Protein AF-A0A7C3NTR6-F1 (afdb_monomer)

pLDDT: mean 72.96, std 22.07, range [30.58, 93.62]

Solvent-accessible surface area (backbone atoms only — not comparable to full-atom values): 4835 Å² total; per-residue (Å²): 133,61,70,71,58,52,55,52,51,43,55,51,54,75,74,49,52,68,46,77,46,72,44,78,43,98,88,71,52,76,43,77,44,83,42,58,46,49,68,62,81,88,49,73,46,69,84,74,60,68,83,82,38,81,85,69,71,86,62,88,72,82,81,71,85,74,84,72,87,75,127

Sequence (71 aa):
MNTARKAFILKLLRRHNIMSLATVRPDGFPQVTTVAYANDGLDLYSATAVAACARCASTTGASSIRWSTTR

Structure (mmCIF, N/CA/C/O backbone):
data_AF-A0A7C3NTR6-F1
#
_entry.id   AF-A0A7C3NTR6-F1
#
loop_
_atom_site.group_PDB
_atom_site.id
_atom_site.type_symbol
_atom_site.label_atom_id
_atom_site.label_alt_id
_atom_site.label_comp_id
_atom_site.label_asym_id
_atom_site.label_entity_id
_atom_site.label_seq_id
_atom_site.pdbx_PDB_ins_code
_atom_site.Cartn_x
_atom_site.Cartn_y
_atom_site.Cartn_z
_atom_site.occupancy
_atom_site.B_iso_or_equiv
_atom_site.auth_seq_id
_atom_site.auth_comp_id
_atom_site.auth_asym_id
_atom_site.auth_atom_id
_atom_site.pdbx_PDB_model_num
ATOM 1 N N . MET A 1 1 ? 7.091 2.137 16.528 1.00 60.62 1 MET A N 1
ATOM 2 C CA . MET A 1 1 ? 6.142 3.080 15.883 1.00 60.62 1 MET A CA 1
ATOM 3 C C . MET A 1 1 ? 5.284 3.718 16.970 1.00 60.62 1 MET A C 1
ATOM 5 O O . MET 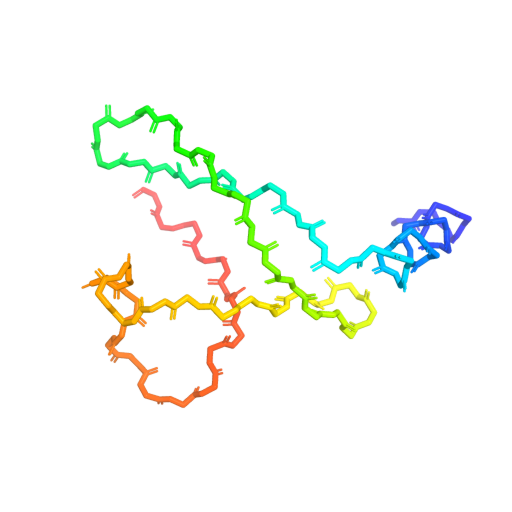A 1 1 ? 4.770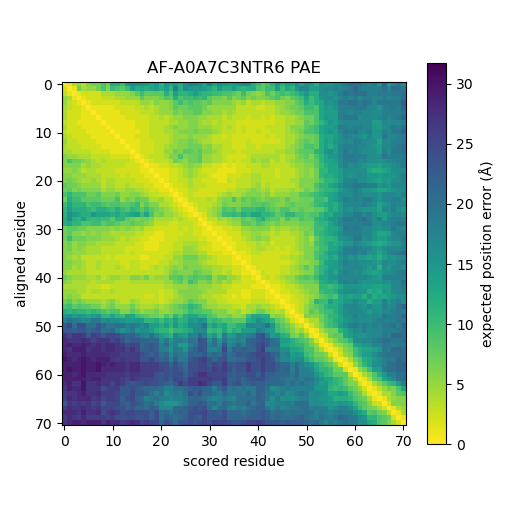 2.981 17.796 1.00 60.62 1 MET A O 1
ATOM 9 N N . ASN A 1 2 ? 5.134 5.045 16.997 1.00 90.56 2 ASN A N 1
ATOM 10 C CA . ASN A 1 2 ? 4.245 5.719 17.955 1.00 90.56 2 ASN A CA 1
ATOM 11 C C . ASN A 1 2 ? 2.764 5.451 17.600 1.00 90.56 2 ASN A C 1
ATOM 13 O O . ASN A 1 2 ? 2.393 5.532 16.426 1.00 90.56 2 ASN A O 1
ATOM 17 N N . THR A 1 3 ? 1.925 5.148 18.595 1.00 87.50 3 THR A N 1
ATOM 18 C CA . THR A 1 3 ? 0.515 4.752 18.410 1.00 87.50 3 THR A CA 1
ATOM 19 C C . THR A 1 3 ? -0.316 5.818 17.692 1.00 87.50 3 THR A C 1
ATOM 21 O O . THR A 1 3 ? -1.101 5.483 16.805 1.00 87.50 3 THR A O 1
ATOM 24 N N . ALA A 1 4 ? -0.086 7.104 17.985 1.00 87.81 4 ALA A N 1
ATOM 25 C CA . ALA A 1 4 ? -0.804 8.207 17.345 1.00 87.81 4 ALA A CA 1
ATOM 26 C C . ALA A 1 4 ? -0.472 8.320 15.846 1.00 87.81 4 ALA A C 1
ATOM 28 O O . ALA A 1 4 ? -1.358 8.532 15.019 1.00 87.81 4 ALA A O 1
ATOM 29 N N . ARG A 1 5 ? 0.795 8.092 15.467 1.00 91.75 5 ARG A N 1
ATOM 30 C CA . ARG A 1 5 ? 1.216 8.093 14.054 1.00 91.75 5 ARG A CA 1
ATOM 31 C C . ARG A 1 5 ? 0.634 6.909 13.291 1.00 91.75 5 ARG A C 1
ATOM 33 O O . ARG A 1 5 ? 0.177 7.079 12.166 1.00 91.75 5 ARG A O 1
ATOM 40 N N . LYS A 1 6 ? 0.598 5.726 13.913 1.00 90.25 6 LYS A N 1
ATOM 41 C CA . LYS A 1 6 ? -0.011 4.532 13.310 1.00 90.25 6 LYS A CA 1
ATOM 42 C C . LYS A 1 6 ? -1.491 4.771 12.999 1.00 90.25 6 LYS A C 1
ATOM 44 O O . LYS A 1 6 ? -1.928 4.477 11.892 1.00 90.25 6 LYS A O 1
ATOM 49 N N . ALA A 1 7 ? -2.239 5.355 13.935 1.00 91.44 7 ALA A N 1
ATOM 50 C CA . ALA A 1 7 ? -3.650 5.679 13.730 1.00 91.44 7 ALA A CA 1
ATOM 51 C C . ALA A 1 7 ? -3.862 6.688 12.588 1.00 91.44 7 ALA A C 1
ATOM 53 O O . ALA A 1 7 ? -4.763 6.510 11.769 1.00 91.44 7 ALA A O 1
ATOM 54 N N . PHE A 1 8 ? -3.004 7.709 12.494 1.00 93.00 8 PHE A N 1
ATOM 55 C CA . PHE A 1 8 ? -3.049 8.681 11.400 1.00 93.00 8 PHE A CA 1
ATOM 56 C C . PHE A 1 8 ? -2.804 8.029 10.031 1.00 93.00 8 PHE A C 1
ATOM 58 O O . PHE A 1 8 ? -3.584 8.239 9.104 1.00 93.00 8 PHE A O 1
ATOM 65 N N . ILE A 1 9 ? -1.776 7.181 9.920 1.00 91.69 9 ILE A N 1
ATOM 66 C CA . ILE A 1 9 ? -1.449 6.461 8.680 1.00 91.69 9 ILE A CA 1
ATOM 67 C C . ILE A 1 9 ? -2.603 5.543 8.266 1.00 91.69 9 ILE A C 1
ATOM 69 O O . ILE A 1 9 ? -3.042 5.593 7.123 1.00 91.69 9 ILE A O 1
ATOM 73 N N . LEU A 1 10 ? -3.155 4.759 9.196 1.00 92.25 10 LEU A N 1
ATOM 74 C CA . LEU A 1 10 ? -4.288 3.871 8.912 1.00 92.25 10 LEU A CA 1
ATOM 75 C C . LEU A 1 10 ? -5.531 4.641 8.449 1.00 92.25 10 LEU A C 1
ATOM 77 O O . LEU A 1 10 ? -6.244 4.186 7.556 1.00 92.25 10 LEU A O 1
ATOM 81 N N . LYS A 1 11 ? -5.787 5.819 9.030 1.00 93.44 11 LYS A N 1
ATOM 82 C CA . LYS A 1 11 ? -6.885 6.696 8.608 1.00 93.44 11 LYS A CA 1
ATOM 83 C C . LYS A 1 11 ? -6.680 7.207 7.181 1.00 93.44 11 LYS A C 1
ATOM 85 O O . LY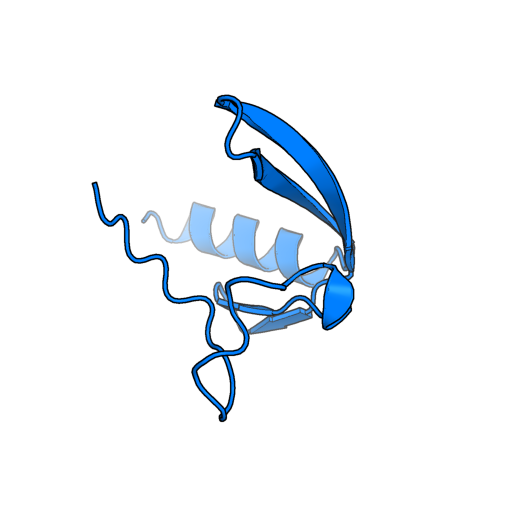S A 1 11 ? -7.646 7.268 6.426 1.00 93.44 11 LYS A O 1
ATOM 90 N N . LEU A 1 12 ? -5.447 7.558 6.815 1.00 92.25 12 LEU A N 1
ATOM 91 C CA . LEU A 1 12 ? -5.114 8.005 5.464 1.00 92.25 12 LEU A CA 1
ATOM 92 C C . LEU A 1 12 ? -5.255 6.861 4.455 1.00 92.25 12 LEU A C 1
ATOM 94 O O . LEU A 1 12 ? -5.930 7.022 3.443 1.00 92.25 12 LEU A O 1
ATOM 98 N N . LEU A 1 13 ? -4.694 5.691 4.769 1.00 91.25 13 LEU A N 1
ATOM 99 C CA . LEU A 1 13 ? -4.728 4.533 3.879 1.00 91.25 13 LEU A CA 1
ATOM 100 C C . LEU A 1 13 ? -6.152 4.048 3.595 1.00 91.25 13 LEU A C 1
ATOM 102 O O . LEU A 1 13 ? -6.425 3.675 2.466 1.00 91.25 13 LEU A O 1
ATOM 106 N N . ARG A 1 14 ? -7.066 4.114 4.575 1.00 89.56 14 ARG A N 1
ATOM 107 C CA . ARG A 1 14 ? -8.490 3.776 4.384 1.00 89.56 14 ARG A CA 1
ATOM 108 C C . ARG A 1 14 ? -9.266 4.789 3.538 1.00 89.56 14 ARG A C 1
ATOM 110 O O . ARG A 1 14 ? -10.334 4.459 3.037 1.00 89.56 14 ARG A O 1
ATOM 117 N N . ARG A 1 15 ? -8.791 6.036 3.438 1.00 93.62 15 ARG A N 1
ATOM 118 C CA . ARG A 1 15 ? -9.479 7.108 2.696 1.00 93.62 15 ARG A CA 1
ATOM 119 C C . ARG A 1 15 ? -9.112 7.123 1.214 1.00 93.62 15 ARG A C 1
ATOM 121 O O . ARG A 1 15 ? -9.910 7.586 0.405 1.00 93.62 15 ARG A O 1
ATOM 128 N N . HIS A 1 16 ? -7.911 6.673 0.873 1.00 89.69 16 HIS A N 1
ATOM 129 C CA . HIS A 1 16 ? -7.397 6.706 -0.490 1.00 89.69 16 HIS A CA 1
ATOM 130 C C . HIS A 1 16 ? -7.324 5.292 -1.066 1.00 89.69 16 HIS A C 1
ATOM 132 O O . HIS A 1 16 ? -7.043 4.337 -0.357 1.00 89.69 16 HIS A O 1
ATOM 138 N N . ASN A 1 17 ? -7.589 5.164 -2.361 1.00 88.19 17 ASN A N 1
ATOM 139 C CA . ASN A 1 17 ? -7.514 3.909 -3.115 1.00 88.19 17 ASN A CA 1
ATOM 140 C C . ASN A 1 17 ? -6.483 3.979 -4.254 1.00 88.19 17 ASN A C 1
ATOM 142 O O . ASN A 1 17 ? -6.382 3.049 -5.050 1.00 88.19 17 ASN A O 1
ATOM 146 N N . ILE A 1 18 ? -5.739 5.085 -4.345 1.00 90.94 18 ILE A N 1
ATOM 147 C CA . ILE A 1 18 ? -4.708 5.338 -5.353 1.00 90.94 18 ILE A CA 1
ATOM 148 C C . ILE A 1 18 ? -3.387 5.690 -4.675 1.00 90.94 18 ILE A C 1
ATOM 150 O O . ILE A 1 18 ? -3.359 6.445 -3.702 1.00 90.94 18 ILE A O 1
ATOM 154 N N . MET A 1 19 ? -2.287 5.154 -5.195 1.00 90.06 19 MET A N 1
ATOM 155 C CA . MET A 1 19 ? -0.941 5.459 -4.717 1.00 90.06 19 MET A CA 1
ATOM 156 C C . MET A 1 19 ? 0.052 5.560 -5.872 1.00 90.06 19 MET A C 1
ATOM 158 O O . MET A 1 19 ? -0.135 4.954 -6.926 1.00 90.06 19 MET A O 1
ATOM 162 N N . SER A 1 20 ? 1.134 6.301 -5.651 1.00 90.81 20 SER A N 1
ATOM 163 C CA . SER A 1 20 ? 2.272 6.357 -6.567 1.00 90.81 20 SER A CA 1
ATOM 164 C C . SER A 1 20 ? 3.311 5.324 -6.143 1.00 90.81 20 SER A C 1
ATOM 166 O O . SER A 1 20 ? 3.952 5.478 -5.104 1.00 90.81 20 SER A O 1
ATOM 168 N N . LEU A 1 21 ? 3.468 4.265 -6.936 1.00 88.38 21 LEU A N 1
ATOM 169 C CA . LEU A 1 21 ? 4.503 3.255 -6.749 1.00 88.38 21 LEU A CA 1
ATOM 170 C C . LEU A 1 21 ? 5.742 3.620 -7.556 1.00 88.38 21 LEU A C 1
ATOM 172 O O . LEU A 1 21 ? 5.686 3.704 -8.783 1.00 88.38 21 LEU A O 1
ATOM 176 N N . ALA A 1 22 ? 6.857 3.805 -6.854 1.00 89.44 22 ALA A N 1
ATOM 177 C CA . ALA A 1 22 ? 8.172 3.959 -7.453 1.00 89.44 22 ALA A CA 1
ATOM 178 C C . ALA A 1 22 ? 8.867 2.592 -7.517 1.00 89.44 22 ALA A C 1
ATOM 180 O O . ALA A 1 22 ? 9.119 1.975 -6.482 1.00 89.44 22 ALA A O 1
ATOM 181 N N . THR A 1 23 ? 9.179 2.120 -8.719 1.00 86.00 23 THR A N 1
ATOM 182 C CA . THR A 1 23 ? 10.003 0.931 -8.945 1.00 86.00 23 THR A CA 1
ATOM 183 C C . THR A 1 23 ? 11.361 1.343 -9.499 1.00 86.00 23 THR A C 1
ATOM 185 O O . THR A 1 23 ? 11.494 2.352 -10.192 1.00 86.00 23 THR A O 1
ATOM 188 N N . VAL A 1 24 ? 12.394 0.570 -9.171 1.00 88.88 24 VAL A N 1
ATOM 189 C CA . VAL A 1 24 ? 13.729 0.765 -9.739 1.00 88.88 24 VAL A CA 1
ATOM 190 C C . VAL A 1 24 ? 13.808 -0.048 -11.023 1.00 88.88 24 VAL A C 1
ATOM 192 O O . VAL A 1 24 ? 13.620 -1.266 -11.007 1.00 88.88 24 VAL A O 1
ATOM 195 N N . ARG A 1 25 ? 14.053 0.623 -12.148 1.00 82.88 25 ARG A N 1
ATOM 196 C CA . ARG A 1 25 ? 14.300 -0.043 -13.428 1.00 82.88 25 ARG A CA 1
ATOM 197 C C . ARG A 1 25 ? 15.743 -0.584 -13.464 1.00 82.88 25 ARG A C 1
ATOM 199 O O . ARG A 1 25 ? 16.593 -0.087 -12.728 1.00 82.88 25 ARG A O 1
ATOM 206 N N . PRO A 1 26 ? 16.059 -1.591 -14.303 1.00 80.00 26 PRO A N 1
ATOM 207 C CA . PRO A 1 26 ? 17.423 -2.116 -14.417 1.00 80.00 26 PRO A CA 1
ATOM 208 C C . PRO A 1 26 ? 18.496 -1.094 -14.829 1.00 80.00 26 PRO A C 1
ATOM 210 O O . PRO A 1 26 ? 19.674 -1.360 -14.631 1.00 80.00 26 PRO A O 1
ATOM 213 N N . ASP A 1 27 ? 18.107 0.048 -15.399 1.00 77.69 27 ASP A N 1
ATOM 214 C CA . ASP A 1 27 ? 18.994 1.170 -15.743 1.00 77.69 27 ASP A CA 1
ATOM 215 C C . ASP A 1 27 ? 19.245 2.130 -14.560 1.00 77.69 27 ASP A C 1
ATOM 217 O O . ASP A 1 27 ? 19.980 3.103 -14.701 1.00 77.69 27 ASP A O 1
ATOM 221 N N . GLY A 1 28 ? 18.656 1.867 -13.388 1.00 81.62 28 GLY A N 1
ATOM 222 C CA . GLY A 1 28 ? 18.854 2.643 -12.165 1.00 81.62 28 GLY A CA 1
ATOM 223 C C . GLY A 1 28 ? 17.973 3.888 -12.043 1.00 81.62 28 GLY A C 1
ATOM 224 O O . GLY A 1 28 ? 17.984 4.528 -10.991 1.00 81.62 28 GLY A O 1
ATOM 225 N N . PHE A 1 29 ? 17.168 4.219 -13.057 1.00 81.38 29 PHE A N 1
ATOM 226 C CA . PHE A 1 29 ? 16.247 5.349 -12.976 1.00 81.38 29 PHE A CA 1
ATOM 227 C C . PHE A 1 29 ? 14.912 4.937 -12.332 1.00 81.38 29 PHE A C 1
ATOM 229 O O . PHE A 1 29 ? 14.376 3.859 -12.622 1.00 81.38 29 PHE A O 1
ATOM 236 N N . PRO A 1 30 ? 14.342 5.779 -11.449 1.00 87.19 30 PRO A N 1
ATOM 237 C CA . PRO A 1 30 ? 13.071 5.480 -10.812 1.00 87.19 30 PRO A CA 1
ATOM 238 C C . PRO A 1 30 ? 11.928 5.617 -11.819 1.00 87.19 30 PRO A C 1
ATOM 240 O O . PRO A 1 30 ? 11.803 6.624 -12.516 1.00 87.19 30 PRO A O 1
ATOM 243 N N . GLN A 1 31 ? 11.050 4.620 -11.855 1.00 86.69 31 GLN A N 1
ATOM 244 C CA . GLN A 1 31 ? 9.787 4.698 -12.577 1.00 86.69 31 GLN A CA 1
ATOM 245 C C . GLN A 1 31 ? 8.650 4.844 -11.587 1.00 86.69 31 GLN A C 1
ATOM 247 O O . GLN A 1 31 ? 8.474 3.994 -10.719 1.00 86.69 31 GLN A O 1
ATOM 252 N N . VAL A 1 32 ? 7.868 5.911 -11.726 1.00 91.06 32 VAL A N 1
ATOM 253 C CA . VAL A 1 32 ? 6.694 6.144 -10.885 1.00 91.06 32 VAL A CA 1
ATOM 254 C C . VAL A 1 32 ? 5.445 5.823 -11.684 1.00 91.06 32 VAL A C 1
ATOM 256 O O . VAL A 1 32 ? 5.224 6.371 -12.761 1.00 91.06 32 VAL A O 1
ATOM 259 N N . THR A 1 33 ? 4.624 4.934 -11.141 1.00 88.19 33 THR A N 1
ATOM 260 C CA . THR A 1 33 ? 3.340 4.549 -11.726 1.00 88.19 33 THR A CA 1
ATOM 261 C C . THR A 1 33 ? 2.235 4.762 -10.705 1.00 88.19 33 THR A C 1
ATOM 263 O O . THR A 1 33 ? 2.374 4.402 -9.536 1.00 88.19 33 THR A O 1
ATOM 266 N N . THR A 1 34 ? 1.136 5.385 -11.127 1.00 91.31 34 THR A N 1
ATOM 267 C CA . THR A 1 34 ? -0.060 5.505 -10.290 1.00 91.31 34 THR A CA 1
ATOM 268 C C . THR A 1 34 ? -0.864 4.223 -10.415 1.00 91.31 34 THR A C 1
ATOM 270 O O . THR A 1 34 ? -1.279 3.855 -11.513 1.00 91.31 34 THR A O 1
ATOM 273 N N . VAL A 1 35 ? -1.080 3.546 -9.293 1.00 88.06 35 VAL A N 1
ATOM 274 C CA . VAL A 1 35 ? -1.846 2.300 -9.236 1.00 88.06 35 VAL A CA 1
ATOM 275 C C . VAL A 1 35 ? -2.992 2.423 -8.248 1.00 88.06 35 VAL A C 1
ATOM 277 O O . VAL A 1 35 ? -2.921 3.178 -7.272 1.00 88.06 35 VAL A O 1
ATOM 280 N N . ALA A 1 36 ? -4.038 1.640 -8.489 1.00 89.38 36 ALA A N 1
ATOM 281 C CA . ALA A 1 36 ? -5.037 1.372 -7.472 1.00 89.38 36 ALA A CA 1
ATOM 282 C C . ALA A 1 36 ? -4.479 0.363 -6.456 1.00 89.38 36 ALA A C 1
ATOM 284 O O . ALA A 1 36 ? -3.788 -0.589 -6.833 1.00 89.38 36 ALA A O 1
ATOM 285 N N . TYR A 1 37 ? -4.789 0.562 -5.177 1.00 88.38 37 TYR A N 1
ATOM 286 C CA . TYR A 1 37 ? -4.407 -0.357 -4.110 1.00 88.38 37 TYR A CA 1
ATOM 287 C C . TYR A 1 37 ? -5.581 -0.631 -3.165 1.00 88.38 37 TYR A C 1
ATOM 289 O O . TYR A 1 37 ? -6.480 0.194 -3.005 1.00 88.38 37 TYR A O 1
ATOM 297 N N . ALA A 1 38 ? -5.544 -1.795 -2.525 1.00 89.25 38 ALA A N 1
ATOM 298 C CA . ALA A 1 38 ? -6.360 -2.145 -1.372 1.00 89.25 38 ALA A CA 1
ATOM 299 C C . ALA A 1 38 ? -5.439 -2.339 -0.165 1.00 89.25 38 ALA A C 1
ATOM 301 O O . ALA A 1 38 ? -4.302 -2.784 -0.324 1.00 89.25 38 ALA A O 1
ATOM 302 N N . ASN A 1 39 ? -5.899 -2.003 1.037 1.00 89.44 39 ASN A N 1
ATOM 303 C CA . ASN A 1 39 ? -5.103 -2.169 2.247 1.00 89.44 39 ASN A CA 1
ATOM 304 C C . ASN A 1 39 ? -5.837 -2.974 3.318 1.00 89.44 39 ASN A C 1
ATOM 306 O O . ASN A 1 39 ? -7.012 -2.730 3.586 1.00 89.44 39 ASN A O 1
ATOM 310 N N . ASP A 1 40 ? -5.108 -3.865 3.986 1.00 87.25 40 ASP A N 1
ATOM 311 C CA . ASP A 1 40 ? -5.520 -4.465 5.252 1.00 87.25 40 ASP A CA 1
ATOM 312 C C . ASP A 1 40 ? -4.569 -3.985 6.350 1.00 87.25 40 ASP A C 1
ATOM 314 O O . ASP A 1 40 ? -3.413 -4.390 6.458 1.00 87.25 40 ASP A O 1
ATOM 318 N N . GLY A 1 41 ? -5.013 -2.989 7.115 1.00 86.88 41 GLY A N 1
ATOM 319 C CA . GLY A 1 41 ? -4.144 -2.306 8.065 1.00 86.88 41 GLY A CA 1
ATOM 320 C C . GLY A 1 41 ? -2.969 -1.607 7.366 1.00 86.88 41 GLY A C 1
ATOM 321 O O . GLY A 1 41 ? -3.153 -0.551 6.754 1.00 86.88 41 GLY A O 1
ATOM 322 N N . LEU A 1 42 ? -1.766 -2.169 7.523 1.00 86.50 42 LEU A N 1
ATOM 323 C CA . LEU A 1 42 ? -0.520 -1.685 6.908 1.00 86.50 42 LEU A CA 1
ATOM 324 C C . LEU A 1 42 ? -0.057 -2.545 5.723 1.00 86.50 42 LE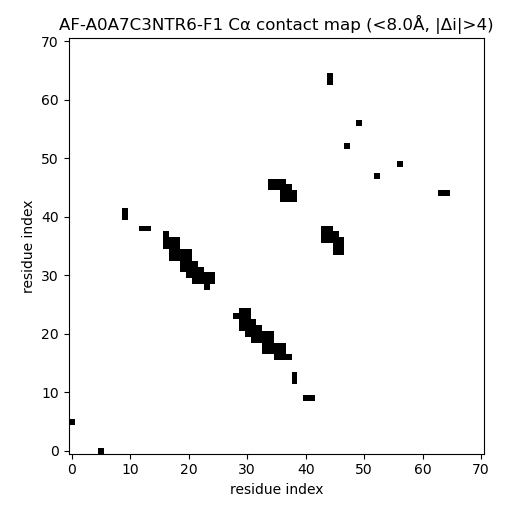U A C 1
ATOM 326 O O . LEU A 1 42 ? 0.925 -2.182 5.078 1.00 86.50 42 LEU A O 1
ATOM 330 N N . ASP A 1 43 ? -0.754 -3.640 5.430 1.00 87.25 43 ASP A N 1
ATOM 331 C CA . ASP A 1 43 ? -0.468 -4.481 4.278 1.00 87.25 43 ASP A CA 1
ATOM 332 C C . ASP A 1 43 ? -1.160 -3.896 3.045 1.00 87.25 43 ASP A C 1
ATOM 334 O O . ASP A 1 43 ? -2.361 -3.620 3.060 1.00 87.25 43 ASP A O 1
ATOM 338 N N . LEU A 1 44 ? -0.379 -3.644 1.992 1.00 86.56 44 LEU A N 1
ATOM 339 C CA . LEU A 1 44 ? -0.825 -3.007 0.754 1.00 86.56 44 LEU A CA 1
ATOM 340 C C . LEU A 1 44 ? -0.837 -4.035 -0.376 1.00 86.56 44 LEU A C 1
ATOM 342 O O . 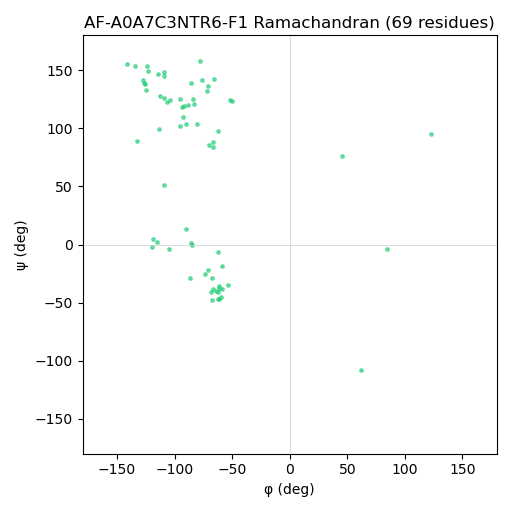LEU A 1 44 ? 0.181 -4.656 -0.683 1.00 86.56 44 LEU A O 1
ATOM 346 N N . TYR A 1 45 ? -1.980 -4.155 -1.035 1.00 87.50 45 TYR A N 1
ATOM 347 C CA . TYR A 1 45 ? -2.196 -5.018 -2.183 1.00 87.50 45 TYR A CA 1
ATOM 348 C C . TYR A 1 45 ? -2.426 -4.149 -3.413 1.00 87.50 45 TYR A C 1
ATOM 350 O O . TYR A 1 45 ? -3.280 -3.266 -3.406 1.00 87.50 45 TYR A O 1
ATOM 358 N N . SER A 1 46 ? -1.682 -4.404 -4.484 1.00 84.75 46 SER A N 1
ATOM 359 C CA . SER A 1 46 ? -1.896 -3.759 -5.780 1.00 84.75 46 SER A CA 1
ATOM 360 C C . SER A 1 46 ? -2.011 -4.827 -6.859 1.00 84.75 46 SER A C 1
ATOM 362 O O . SER A 1 4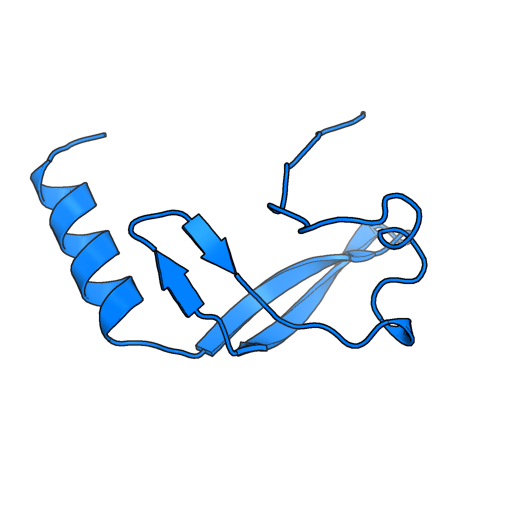6 ? -1.322 -5.847 -6.811 1.00 84.75 46 SER A O 1
ATOM 364 N N . ALA A 1 47 ? -2.906 -4.606 -7.819 1.00 81.38 47 ALA A N 1
ATOM 365 C CA . ALA A 1 47 ? -3.042 -5.469 -8.981 1.00 81.38 47 ALA A CA 1
ATOM 366 C C . ALA A 1 47 ? -2.232 -4.871 -10.134 1.00 81.38 47 ALA A C 1
ATOM 368 O O . ALA A 1 47 ? -2.425 -3.714 -10.505 1.00 81.38 47 ALA A O 1
ATOM 369 N N . THR A 1 48 ? -1.325 -5.658 -10.706 1.00 77.00 48 THR A N 1
ATOM 370 C CA . THR A 1 48 ? -0.557 -5.279 -11.898 1.00 77.00 48 THR A CA 1
ATOM 371 C C . THR A 1 48 ? -0.771 -6.318 -12.990 1.00 77.00 48 THR A C 1
ATOM 373 O O . THR A 1 48 ? -1.018 -7.492 -12.710 1.00 77.00 48 THR A O 1
ATOM 376 N N . ALA A 1 49 ? -0.722 -5.891 -14.253 1.00 65.12 49 ALA A N 1
ATOM 377 C CA . ALA A 1 49 ? -0.824 -6.815 -15.376 1.00 65.12 49 ALA A CA 1
ATOM 378 C C . ALA A 1 49 ? 0.392 -7.757 -15.399 1.00 65.12 49 ALA A C 1
ATOM 380 O O . ALA A 1 49 ? 1.519 -7.322 -15.163 1.00 65.12 49 ALA A O 1
ATOM 381 N N . VAL A 1 50 ? 0.183 -9.028 -15.754 1.00 61.19 50 VAL A N 1
ATOM 382 C CA . VAL A 1 50 ? 1.244 -10.057 -15.803 1.00 61.19 50 VAL A CA 1
ATOM 383 C C . VAL A 1 50 ? 2.433 -9.617 -16.672 1.00 61.19 50 VAL A C 1
ATOM 385 O O . VAL A 1 50 ? 3.581 -9.861 -16.318 1.00 61.19 50 VAL A O 1
ATOM 388 N N . ALA A 1 51 ? 2.176 -8.875 -17.754 1.00 59.34 51 ALA A N 1
ATOM 389 C CA . ALA A 1 51 ? 3.218 -8.328 -18.625 1.00 59.34 51 ALA A CA 1
ATOM 390 C C . ALA A 1 51 ? 4.090 -7.244 -17.957 1.00 59.34 51 ALA A C 1
ATOM 392 O O . ALA A 1 51 ? 5.263 -7.107 -18.294 1.00 59.34 51 ALA A O 1
ATOM 393 N N . ALA A 1 52 ? 3.551 -6.494 -16.989 1.00 56.78 52 ALA A N 1
ATOM 394 C CA . ALA A 1 52 ? 4.323 -5.513 -16.221 1.00 56.78 52 ALA A CA 1
ATOM 395 C C . ALA A 1 52 ? 5.260 -6.190 -15.203 1.00 56.78 52 ALA A C 1
ATOM 397 O O . ALA A 1 52 ? 6.300 -5.647 -14.842 1.00 56.78 52 ALA A O 1
ATOM 398 N N . CYS A 1 53 ? 4.909 -7.402 -14.773 1.00 45.78 53 CYS A N 1
ATOM 399 C CA . CYS A 1 53 ? 5.615 -8.200 -13.778 1.00 45.78 53 CYS A CA 1
ATOM 400 C C . CYS A 1 53 ? 6.302 -9.408 -14.445 1.00 45.78 53 CYS A C 1
ATOM 402 O O . CYS A 1 53 ? 6.202 -10.542 -13.987 1.00 45.78 53 CYS A O 1
ATOM 404 N N . ALA A 1 54 ? 7.079 -9.178 -15.510 1.00 47.53 54 ALA A N 1
ATOM 405 C CA . ALA A 1 54 ? 7.868 -10.241 -16.150 1.00 47.53 54 ALA A CA 1
ATOM 406 C C . ALA A 1 54 ? 8.938 -10.870 -15.220 1.00 47.53 54 ALA A C 1
ATOM 408 O O . ALA A 1 54 ? 9.569 -11.855 -15.588 1.00 47.53 54 ALA A O 1
ATOM 409 N N . ARG A 1 55 ? 9.150 -10.325 -14.009 1.00 44.28 55 ARG A N 1
ATOM 410 C CA . ARG A 1 55 ? 10.138 -10.819 -13.033 1.00 44.28 55 ARG A CA 1
ATOM 411 C C . ARG A 1 55 ? 9.560 -11.275 -11.686 1.00 44.28 55 ARG A C 1
ATOM 413 O O . ARG A 1 55 ? 10.325 -11.746 -10.857 1.00 44.28 55 ARG A O 1
ATOM 420 N N . CYS A 1 56 ? 8.250 -11.162 -11.454 1.00 39.78 56 CYS A N 1
ATOM 421 C CA . CYS A 1 56 ? 7.628 -11.587 -10.188 1.00 39.78 56 CYS A CA 1
ATOM 422 C C . CYS A 1 56 ? 6.633 -12.758 -10.330 1.00 39.78 56 CYS A C 1
ATOM 424 O O . CYS A 1 56 ? 6.095 -13.223 -9.332 1.00 39.78 56 CYS A O 1
ATOM 426 N N . ALA A 1 57 ? 6.458 -13.308 -11.538 1.00 41.84 57 ALA A N 1
ATOM 427 C CA . ALA A 1 57 ? 5.539 -14.415 -11.821 1.00 41.84 57 ALA A CA 1
ATOM 428 C C . ALA A 1 57 ? 6.137 -15.837 -11.684 1.00 41.84 57 ALA A C 1
ATOM 430 O O . ALA A 1 57 ? 5.518 -16.791 -12.145 1.00 41.84 57 ALA A O 1
ATOM 431 N N . SER A 1 58 ? 7.315 -16.028 -11.072 1.00 40.97 58 SER A N 1
ATOM 432 C CA . SER A 1 58 ? 7.879 -17.382 -10.891 1.00 40.97 58 SER A CA 1
ATOM 433 C C . SER A 1 58 ? 7.391 -18.116 -9.637 1.00 40.97 58 SER A C 1
ATOM 435 O O . SER A 1 58 ? 7.809 -19.247 -9.411 1.00 40.97 58 SER A O 1
ATOM 437 N N . THR A 1 59 ? 6.508 -17.525 -8.826 1.00 37.97 59 THR A N 1
ATOM 438 C CA . THR A 1 59 ? 5.979 -18.201 -7.632 1.00 37.97 59 THR A CA 1
ATOM 439 C C . THR A 1 59 ? 4.465 -18.053 -7.572 1.00 37.97 59 THR A C 1
ATOM 441 O O . THR A 1 59 ? 3.920 -17.101 -7.021 1.00 37.97 59 THR A O 1
ATOM 444 N N . THR A 1 60 ? 3.787 -19.012 -8.195 1.00 39.50 60 THR A N 1
ATOM 445 C CA . THR A 1 60 ? 2.346 -19.244 -8.107 1.00 39.50 60 THR A CA 1
ATOM 446 C C . THR A 1 60 ? 1.890 -19.298 -6.647 1.00 39.50 60 THR A C 1
ATOM 448 O O . THR A 1 60 ? 2.358 -20.139 -5.884 1.00 39.50 60 THR A O 1
ATOM 451 N N . GLY A 1 61 ? 0.938 -18.432 -6.290 1.00 36.47 61 GLY A N 1
ATOM 452 C CA . GLY A 1 61 ? 0.178 -18.498 -5.039 1.00 36.47 61 GLY A CA 1
ATOM 453 C C . GLY A 1 61 ? 0.296 -17.233 -4.190 1.00 36.47 61 GLY A C 1
ATOM 454 O O . GLY A 1 61 ? 1.228 -17.102 -3.409 1.00 36.47 61 GLY A O 1
ATOM 455 N N . ALA A 1 62 ? -0.675 -16.323 -4.333 1.00 42.53 62 ALA A N 1
ATOM 456 C CA . ALA A 1 62 ? -0.925 -15.188 -3.436 1.00 42.53 62 ALA A CA 1
ATOM 457 C C . ALA A 1 62 ? 0.335 -14.393 -3.022 1.00 42.53 62 ALA A C 1
ATOM 459 O O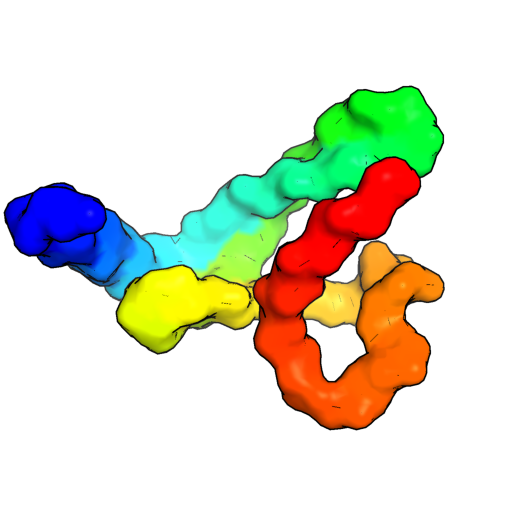 . ALA A 1 62 ? 0.821 -14.490 -1.893 1.00 42.53 62 ALA A O 1
ATOM 460 N N . SER A 1 63 ? 0.857 -13.568 -3.936 1.00 39.09 63 SER A N 1
ATOM 461 C CA . SER A 1 63 ? 1.983 -12.672 -3.657 1.00 39.09 63 SER A CA 1
ATOM 462 C C . SER A 1 63 ? 1.602 -11.585 -2.648 1.00 39.09 63 SER A C 1
ATOM 464 O O . SER A 1 63 ? 1.241 -10.467 -3.006 1.00 39.09 63 SER A O 1
ATOM 466 N N . SER A 1 64 ? 1.758 -11.891 -1.359 1.00 37.00 64 SER A N 1
ATOM 467 C CA . SER A 1 64 ? 2.247 -10.886 -0.416 1.00 37.00 64 SER A CA 1
ATOM 468 C C . SER A 1 64 ? 3.538 -10.305 -1.002 1.00 37.00 64 SER A C 1
ATOM 470 O O . SER A 1 64 ? 4.451 -11.048 -1.374 1.00 37.00 64 SER A O 1
ATOM 472 N N . ILE A 1 65 ? 3.598 -8.983 -1.170 1.00 47.62 65 ILE A N 1
ATOM 473 C CA . ILE A 1 65 ? 4.798 -8.299 -1.658 1.00 47.62 65 ILE A CA 1
ATOM 474 C C . ILE A 1 65 ? 5.842 -8.390 -0.540 1.00 47.62 65 ILE A C 1
ATOM 476 O O . ILE A 1 65 ? 5.955 -7.516 0.318 1.00 47.62 65 ILE A O 1
ATOM 480 N N . ARG A 1 66 ? 6.586 -9.498 -0.507 1.00 34.50 66 ARG A N 1
ATOM 481 C CA . ARG A 1 66 ? 7.736 -9.665 0.375 1.00 34.50 66 ARG A CA 1
ATOM 482 C C . ARG A 1 66 ? 8.915 -8.955 -0.273 1.00 34.50 66 ARG A C 1
ATOM 484 O O . ARG A 1 66 ? 9.519 -9.461 -1.213 1.00 34.50 66 ARG A O 1
ATOM 491 N N . TRP A 1 67 ? 9.237 -7.780 0.253 1.00 31.88 67 TRP A N 1
ATOM 492 C CA . TRP A 1 67 ? 10.478 -7.079 -0.049 1.00 31.88 67 TRP A CA 1
ATOM 493 C C . TRP A 1 67 ? 11.663 -7.936 0.415 1.00 31.88 67 TRP A C 1
ATOM 495 O O . TRP A 1 67 ? 12.012 -7.938 1.594 1.00 31.88 67 TRP A O 1
ATOM 505 N N . SER A 1 68 ? 12.274 -8.692 -0.496 1.00 30.58 68 SER A N 1
ATOM 506 C CA . SER A 1 68 ? 13.631 -9.200 -0.306 1.00 30.58 68 SER A CA 1
ATOM 507 C C . SER A 1 68 ? 14.590 -8.244 -1.000 1.00 30.58 68 SER A C 1
ATOM 509 O O . SER A 1 68 ? 14.725 -8.260 -2.223 1.00 30.58 68 SER A O 1
ATOM 511 N N . THR A 1 69 ? 15.251 -7.400 -0.212 1.00 38.31 69 THR A N 1
ATOM 512 C CA . THR A 1 69 ? 16.452 -6.682 -0.637 1.00 38.31 69 THR A CA 1
ATOM 513 C C . THR A 1 69 ? 17.559 -7.714 -0.850 1.00 38.31 69 THR A C 1
ATOM 515 O O . THR A 1 69 ? 18.352 -7.978 0.052 1.00 38.31 69 THR A O 1
ATOM 518 N N . THR A 1 70 ? 17.594 -8.345 -2.021 1.00 32.56 70 THR A N 1
ATOM 519 C CA . THR A 1 70 ? 18.792 -9.053 -2.466 1.00 32.56 70 THR A CA 1
ATOM 520 C C . THR A 1 70 ? 19.629 -8.049 -3.236 1.00 32.56 70 THR A C 1
ATOM 522 O O . THR A 1 70 ? 19.260 -7.640 -4.330 1.00 3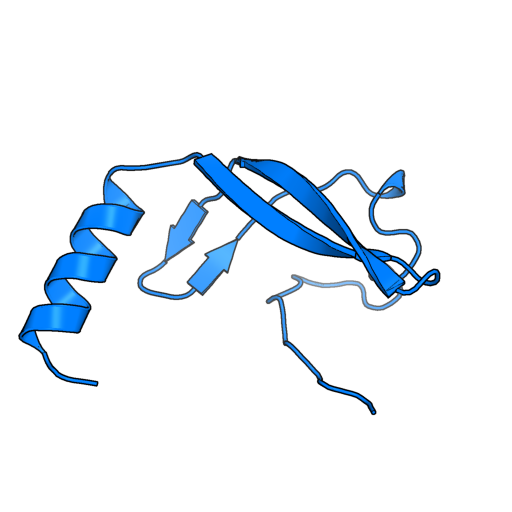2.56 70 THR A O 1
ATOM 525 N N . ARG A 1 71 ? 20.664 -7.619 -2.511 1.00 32.44 71 ARG A N 1
ATOM 526 C CA . ARG A 1 71 ? 21.908 -6.944 -2.887 1.00 32.44 71 ARG A CA 1
ATOM 527 C C . ARG A 1 71 ? 22.130 -6.657 -4.373 1.00 32.44 71 ARG A C 1
ATOM 529 O O . ARG A 1 71 ? 22.097 -7.620 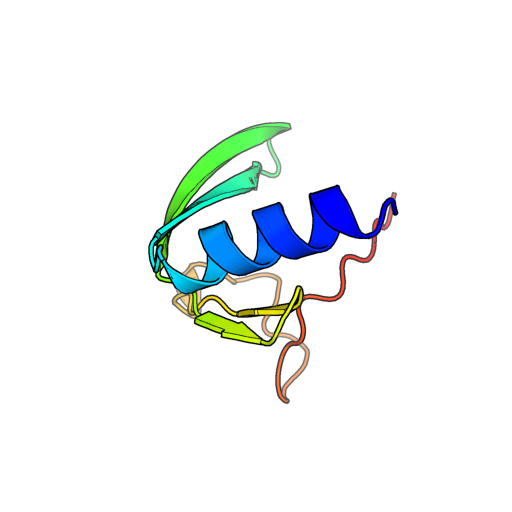-5.167 1.00 32.44 71 ARG A O 1
#

Nearest PDB structures (foldseek):
  2hq7-assembly1_B  TM=8.618E-01  e=5.102E-01  Clostridium acetobutylicum
  3gas-assembly1_B  TM=6.467E-01  e=2.622E-01  Helicobacter pylori NCTC 11639
  3swj-assembly1_A  TM=6.624E-01  e=4.178E-01  Campylobacter jejuni RM1221
  2i02-assembly1_B  TM=7.268E-01  e=1.212E+00  Nostoc punctiforme PCC 73102

Mean predicted aligned error: 11.01 Å

Secondary structure (DSSP, 8-state):
--HHHHHHHHHHHHH--EEEEEEE-TTS-EEEEEEEEEEETTEEEE---TTTTTTTTTS-S----------

Radius of gyration: 14.33 Å; Cα contacts (8 Å, |Δi|>4): 54; chains: 1; bounding box: 31×28×37 Å

Foldseek 3Di:
DDPVVLVVVQVVLVVDQKDWDWDQDPVRDTDTDIFGWDDDSPQIDTDDDVVVPVPPPPDPDDDRPDDDPDD